Protein AF-A0AAD5QE88-F1 (afdb_monomer)

Foldseek 3Di:
DVVVLVVLVVVLVVLVVVLVVLVVVLVVCVVVVPVVSNVVSVVVNVVSVVVSVVSVVVSVVVVVVVVVVVVVVVVLLQVLLVVDDDPQSVQLNVQLVVCVVVVPPPVNVVCSPPND

Organism: Parelaphostrongylus tenuis (NCBI:txid148309)

Sequence (116 aa):
MYDVRDRLATDLTEKQTQLMEMIIRAEDAIVIGDLDLVRKYYTRIGHLDRSTRQAFHLRANNHERFVHSLRRLHKIIEQAAKLRCGEPSRKIVSACREAIADDNKAILTKYLRYGA

Nearest PDB structures (foldseek):
  6vnw-assembly1_B  TM=9.465E-01  e=2.170E-05  Bos taurus
  6voa-assembly1_B  TM=9.464E-01  e=4.735E-05  Bos taurus
  6zw4-assembly1_E  TM=5.706E-01  e=2.335E+00  Nostoc punctiforme
  6zw5-assembly1_A  TM=5.571E-01  e=3.554E+00  Nostoc punctiforme
  6zw4-assembly1_A  TM=5.511E-01  e=4.008E+00  Nostoc punctiforme

Mean predicted aligned error: 6.37 Å

Structure (mmCIF, N/CA/C/O backbone):
data_AF-A0AAD5QE88-F1
#
_entry.id   AF-A0AAD5QE88-F1
#
loop_
_atom_site.group_PDB
_atom_site.id
_atom_site.type_symbol
_atom_site.label_atom_id
_atom_site.label_alt_id
_atom_site.label_comp_id
_atom_site.label_asym_id
_atom_site.label_entity_id
_atom_site.label_seq_id
_atom_site.pdbx_PDB_ins_code
_atom_site.Cartn_x
_atom_site.Cartn_y
_atom_site.Cartn_z
_atom_site.occupancy
_atom_site.B_iso_or_equiv
_atom_site.auth_seq_id
_atom_site.auth_comp_id
_atom_site.auth_asym_id
_atom_site.auth_atom_id
_atom_site.pdbx_PDB_model_num
ATOM 1 N N . MET A 1 1 ? -1.953 5.514 -10.835 1.00 59.38 1 MET A N 1
ATOM 2 C CA . MET A 1 1 ? -1.981 4.236 -10.074 1.00 59.38 1 MET A CA 1
ATOM 3 C C . MET A 1 1 ? -1.497 4.441 -8.642 1.00 59.38 1 MET A C 1
ATOM 5 O O . MET A 1 1 ? -2.138 3.913 -7.745 1.00 59.38 1 MET A O 1
ATOM 9 N N . TYR A 1 2 ? -0.457 5.257 -8.423 1.00 67.94 2 TYR A N 1
ATOM 10 C CA . TYR A 1 2 ? -0.037 5.713 -7.090 1.00 67.94 2 TYR A CA 1
ATOM 11 C C . TYR A 1 2 ? -1.159 6.438 -6.325 1.00 67.94 2 TYR A C 1
ATOM 13 O O . TYR A 1 2 ? -1.493 6.000 -5.234 1.00 67.94 2 TYR A O 1
ATOM 21 N N . ASP A 1 3 ? -1.876 7.373 -6.959 1.00 79.94 3 ASP A N 1
ATOM 22 C CA . ASP A 1 3 ? -3.025 8.050 -6.322 1.00 79.94 3 ASP A CA 1
ATOM 23 C C . ASP A 1 3 ? -4.125 7.101 -5.841 1.00 79.94 3 ASP A C 1
ATOM 25 O O . ASP A 1 3 ? -4.734 7.313 -4.800 1.00 79.94 3 ASP A O 1
ATOM 29 N N . VAL A 1 4 ? -4.402 6.036 -6.600 1.00 85.62 4 VAL A N 1
ATOM 30 C CA . VAL A 1 4 ? -5.427 5.051 -6.225 1.00 85.62 4 VAL A CA 1
ATOM 31 C C . VAL A 1 4 ? -4.946 4.223 -5.038 1.00 85.62 4 VAL A C 1
ATOM 33 O O . VAL A 1 4 ? -5.715 3.991 -4.112 1.00 85.62 4 VAL A O 1
ATOM 36 N N . ARG A 1 5 ? -3.673 3.811 -5.037 1.00 86.69 5 ARG A N 1
ATOM 37 C CA . ARG A 1 5 ? -3.059 3.120 -3.898 1.00 86.69 5 ARG A CA 1
ATOM 38 C C . ARG A 1 5 ? -3.125 3.985 -2.642 1.00 86.69 5 ARG A C 1
ATOM 40 O O . ARG A 1 5 ? -3.501 3.472 -1.594 1.00 86.69 5 ARG A O 1
ATOM 47 N N . ASP A 1 6 ? -2.772 5.259 -2.757 1.00 89.56 6 ASP A N 1
ATOM 48 C CA . ASP A 1 6 ? -2.693 6.169 -1.617 1.00 89.56 6 ASP A CA 1
ATOM 49 C C . ASP A 1 6 ? -4.091 6.484 -1.078 1.00 89.56 6 ASP A C 1
ATOM 51 O O . ASP A 1 6 ? -4.305 6.366 0.123 1.00 89.56 6 ASP A O 1
ATOM 55 N N . ARG A 1 7 ? -5.081 6.704 -1.956 1.00 91.12 7 ARG A N 1
ATOM 56 C CA . ARG A 1 7 ? -6.497 6.836 -1.564 1.00 91.12 7 ARG A CA 1
ATOM 57 C C . ARG A 1 7 ? -7.047 5.594 -0.860 1.00 91.12 7 ARG A C 1
ATOM 59 O O . ARG A 1 7 ? -7.757 5.709 0.135 1.00 91.12 7 ARG A O 1
ATOM 66 N N . LEU A 1 8 ? -6.733 4.398 -1.366 1.00 92.06 8 LEU A N 1
ATOM 67 C CA . LEU A 1 8 ? -7.137 3.137 -0.730 1.00 92.06 8 LEU A CA 1
ATOM 68 C C . LEU A 1 8 ? -6.402 2.903 0.595 1.00 92.06 8 LEU A C 1
ATOM 70 O O . LEU A 1 8 ? -6.929 2.238 1.484 1.00 92.06 8 LEU A O 1
ATOM 74 N N . ALA A 1 9 ? -5.179 3.419 0.731 1.00 91.94 9 ALA A N 1
ATOM 75 C CA . ALA A 1 9 ? -4.444 3.372 1.982 1.00 91.94 9 ALA A CA 1
ATOM 76 C C . ALA A 1 9 ? -5.081 4.287 3.029 1.00 91.94 9 ALA A C 1
ATOM 78 O O . ALA A 1 9 ? -5.311 3.811 4.138 1.00 91.94 9 ALA A O 1
ATOM 79 N N . THR A 1 10 ? -5.428 5.526 2.665 1.00 93.94 10 THR A N 1
ATOM 80 C CA . THR A 1 10 ? -6.123 6.466 3.557 1.00 93.94 10 THR A CA 1
ATOM 81 C C . THR A 1 10 ? -7.499 5.949 3.980 1.00 93.94 10 THR A C 1
ATOM 83 O O . THR A 1 10 ? -7.785 5.919 5.173 1.00 93.94 10 THR A O 1
ATOM 86 N N . ASP A 1 11 ? -8.309 5.429 3.051 1.00 93.31 11 ASP A N 1
ATOM 87 C CA . ASP A 1 11 ? -9.633 4.860 3.368 1.00 93.31 11 ASP A CA 1
ATOM 88 C C . ASP A 1 11 ? -9.535 3.657 4.326 1.00 93.31 11 ASP A C 1
ATOM 90 O O . ASP A 1 11 ? -10.322 3.523 5.264 1.00 93.31 11 ASP A O 1
ATOM 94 N N . LEU A 1 12 ? -8.532 2.789 4.141 1.00 94.56 12 LEU A N 1
ATOM 95 C CA . LEU A 1 12 ? -8.294 1.677 5.062 1.00 94.56 12 LEU A CA 1
ATOM 96 C C . LEU A 1 12 ? -7.911 2.180 6.458 1.00 94.56 12 LEU A C 1
ATOM 98 O O . LEU A 1 12 ? -8.447 1.676 7.445 1.00 94.56 12 LEU A O 1
ATOM 102 N N . THR A 1 13 ? -7.004 3.156 6.547 1.00 94.94 13 THR A N 1
ATOM 103 C CA . THR A 1 13 ? -6.580 3.706 7.841 1.00 94.94 13 THR A CA 1
ATOM 104 C C . THR A 1 13 ? -7.723 4.414 8.557 1.00 94.94 13 THR A C 1
ATOM 106 O O . THR A 1 13 ? -7.900 4.203 9.750 1.00 94.94 13 THR A O 1
ATOM 109 N N . GLU A 1 14 ? -8.559 5.172 7.845 1.00 94.88 14 GLU A N 1
ATOM 110 C CA . GLU A 1 14 ? -9.736 5.827 8.426 1.00 94.88 14 GLU A CA 1
ATOM 111 C C . GLU A 1 14 ? -10.712 4.805 9.020 1.00 94.88 14 GLU A C 1
ATOM 1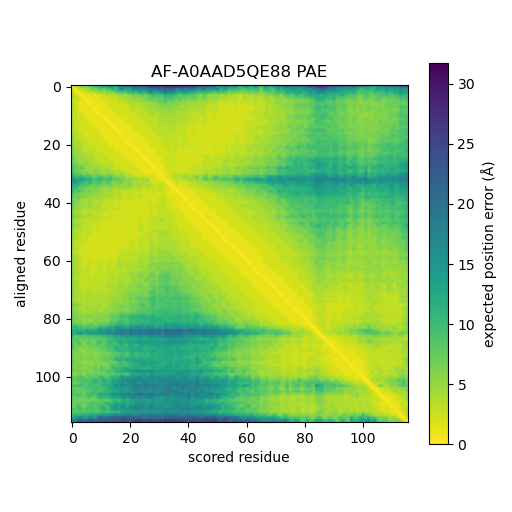13 O O . GLU A 1 14 ? -11.152 4.952 10.162 1.00 94.88 14 GLU A O 1
ATOM 118 N N . LYS A 1 15 ? -11.001 3.719 8.292 1.00 93.81 15 LYS A N 1
ATOM 119 C CA . LYS A 1 15 ? -11.871 2.635 8.777 1.00 93.81 15 LYS A CA 1
ATOM 120 C C . LYS A 1 15 ? -11.279 1.889 9.971 1.00 93.81 15 LYS A C 1
ATOM 122 O O . LYS A 1 15 ? -12.020 1.500 10.872 1.00 93.81 15 LYS A O 1
ATOM 127 N N . GLN A 1 16 ? -9.961 1.699 10.004 1.00 94.31 16 GLN A N 1
ATOM 128 C CA . GLN A 1 16 ? -9.268 1.100 11.148 1.00 94.31 16 GLN A CA 1
ATOM 129 C C . GLN A 1 16 ? -9.345 1.992 12.388 1.00 94.31 16 GLN A C 1
ATOM 131 O O . GLN A 1 16 ? -9.659 1.491 13.466 1.00 94.31 16 GLN A O 1
ATOM 136 N N . THR A 1 17 ? -9.131 3.300 12.237 1.00 96.00 17 THR A N 1
ATOM 137 C CA . THR A 1 17 ? -9.271 4.266 13.335 1.00 96.00 17 THR A CA 1
ATOM 138 C C . THR A 1 17 ? -10.699 4.269 13.875 1.00 96.00 17 THR A C 1
ATOM 140 O O . THR A 1 17 ? -10.897 4.106 15.076 1.00 96.00 17 THR A O 1
ATOM 143 N N . GLN A 1 18 ? -11.705 4.330 12.995 1.00 94.94 18 GLN A N 1
ATOM 144 C CA . GLN A 1 18 ? -13.114 4.250 13.396 1.00 94.94 18 GLN A CA 1
ATOM 145 C C . GLN A 1 18 ? -13.446 2.940 14.121 1.00 94.94 18 GLN A C 1
ATOM 147 O O . GLN A 1 18 ? -14.210 2.943 15.084 1.00 94.94 18 GLN A O 1
ATOM 152 N N . LEU A 1 19 ? -12.885 1.812 13.675 1.00 94.81 19 LEU A N 1
ATOM 153 C CA . LEU A 1 19 ? -13.068 0.525 14.341 1.00 94.81 19 LEU A CA 1
ATOM 154 C C . LEU A 1 19 ? -12.479 0.546 15.759 1.00 94.81 19 LEU A C 1
ATOM 156 O O . LEU A 1 19 ? -13.162 0.117 16.685 1.00 94.81 19 LEU A O 1
ATOM 160 N N . MET A 1 20 ? -11.262 1.071 15.940 1.00 95.31 20 MET A N 1
ATOM 161 C CA . MET A 1 20 ? -10.636 1.175 17.265 1.00 95.31 20 MET A CA 1
ATOM 162 C C . MET A 1 20 ? -11.417 2.099 18.197 1.00 95.31 20 MET A C 1
ATOM 164 O O . MET A 1 20 ? -11.687 1.728 19.336 1.00 95.31 20 MET A O 1
ATOM 168 N N . GLU A 1 21 ? -11.859 3.259 17.709 1.00 95.00 21 GLU A N 1
ATOM 169 C CA . GLU A 1 21 ? -12.709 4.163 18.489 1.00 95.00 21 GLU A CA 1
ATOM 170 C C . GLU A 1 21 ? -14.010 3.488 18.941 1.00 95.00 21 GLU A C 1
ATOM 172 O O . GLU A 1 21 ? -14.455 3.691 20.069 1.00 95.00 21 GLU A O 1
ATOM 177 N N . MET A 1 22 ? -14.637 2.678 18.080 1.00 93.19 22 MET A N 1
ATOM 178 C CA . MET A 1 22 ? -15.855 1.951 18.447 1.00 93.19 22 MET A CA 1
ATOM 179 C C . MET A 1 22 ? -15.597 0.835 19.461 1.00 93.19 22 MET A C 1
ATOM 181 O O . MET A 1 22 ? -16.464 0.594 20.296 1.00 93.19 22 MET A O 1
ATOM 185 N N . ILE A 1 23 ? -14.440 0.168 19.403 1.00 94.38 23 ILE A N 1
ATOM 186 C CA . ILE A 1 23 ? -14.053 -0.851 20.390 1.00 94.38 23 ILE A CA 1
ATOM 187 C C . ILE A 1 23 ? -13.892 -0.210 21.770 1.00 94.38 23 ILE A C 1
ATOM 189 O O . ILE A 1 23 ? -14.496 -0.696 22.721 1.00 94.38 23 ILE A O 1
ATOM 193 N N . ILE A 1 24 ? -13.187 0.922 21.857 1.00 94.75 24 ILE A N 1
ATOM 194 C CA . ILE A 1 24 ? -13.004 1.658 23.119 1.00 94.75 24 ILE A CA 1
ATOM 195 C C . ILE A 1 24 ? -14.365 2.051 23.713 1.00 94.75 24 ILE A C 1
ATOM 197 O O . 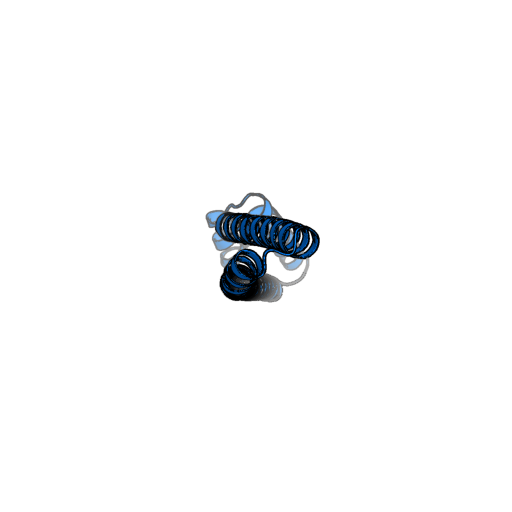ILE A 1 24 ? -14.648 1.772 24.872 1.00 94.75 24 ILE A O 1
ATOM 201 N N . ARG A 1 25 ? -15.275 2.603 22.897 1.00 92.81 25 ARG A N 1
ATOM 202 C CA . ARG A 1 25 ? -16.633 2.957 23.358 1.00 92.81 25 ARG A CA 1
ATOM 203 C C . ARG A 1 25 ? -17.462 1.747 23.792 1.00 92.81 25 ARG A C 1
ATOM 205 O O . ARG A 1 25 ? -18.335 1.878 24.649 1.00 92.81 25 ARG A O 1
ATOM 212 N N . ALA A 1 26 ? -17.242 0.587 23.174 1.00 92.81 26 ALA A N 1
ATOM 213 C CA . ALA A 1 26 ? -17.900 -0.648 23.578 1.00 92.81 26 ALA A CA 1
ATOM 214 C C . ALA A 1 26 ? -17.385 -1.130 24.939 1.00 92.81 26 ALA A C 1
ATOM 216 O O . ALA A 1 26 ? -18.194 -1.558 25.758 1.00 92.81 26 ALA A O 1
ATOM 217 N N . GLU A 1 27 ? -16.079 -1.027 25.197 1.00 93.06 27 GLU A N 1
ATOM 218 C CA . GLU A 1 27 ? -15.486 -1.328 26.505 1.00 93.06 27 GLU A CA 1
ATOM 219 C C . GLU A 1 27 ? -15.999 -0.381 27.590 1.00 93.06 27 GLU A C 1
ATOM 221 O O . GLU A 1 27 ? -16.453 -0.857 28.629 1.00 93.06 27 GLU A O 1
ATOM 226 N N . ASP A 1 28 ? -16.051 0.927 27.325 1.00 94.00 28 ASP A N 1
ATOM 227 C CA . ASP A 1 28 ? -16.617 1.905 28.264 1.00 94.00 28 ASP A CA 1
ATOM 228 C C . ASP A 1 28 ? -18.065 1.550 28.648 1.00 94.00 28 ASP A C 1
ATOM 230 O O . ASP A 1 28 ? -18.446 1.595 29.819 1.00 94.00 28 ASP A O 1
ATOM 234 N N . ALA A 1 29 ? -18.881 1.130 27.675 1.00 92.38 29 ALA A N 1
ATOM 235 C CA . ALA A 1 29 ? -20.262 0.715 27.917 1.00 92.38 29 ALA A CA 1
ATOM 236 C C . ALA A 1 29 ? -20.365 -0.567 28.767 1.00 92.38 29 ALA A C 1
ATOM 238 O O . ALA A 1 29 ? -21.275 -0.681 29.591 1.00 92.38 29 ALA A O 1
ATOM 239 N N . ILE A 1 30 ? -19.427 -1.511 28.604 1.00 92.88 30 ILE A N 1
ATOM 240 C CA . ILE A 1 30 ? -19.333 -2.712 29.451 1.00 92.88 30 ILE A CA 1
ATOM 241 C C . ILE A 1 30 ? -18.999 -2.313 30.889 1.00 92.88 30 ILE A C 1
ATOM 243 O O . ILE A 1 30 ? -19.628 -2.819 31.815 1.00 92.88 30 ILE A O 1
ATOM 247 N N . VAL A 1 31 ? -18.045 -1.396 31.077 1.00 95.19 31 VAL A N 1
ATOM 248 C CA . VAL A 1 31 ? -17.632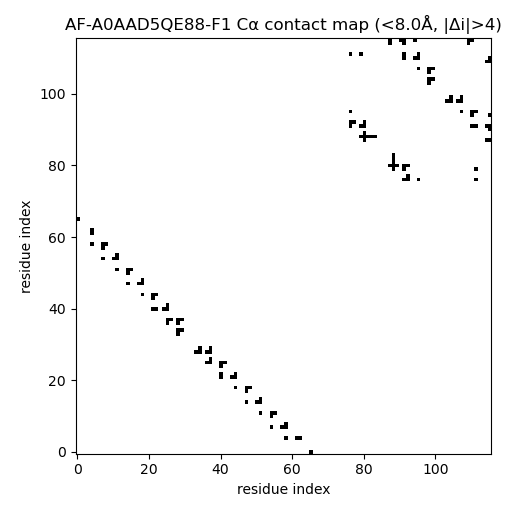 -0.916 32.405 1.00 95.19 31 VAL A CA 1
ATOM 249 C C . VAL A 1 31 ? -18.786 -0.216 33.130 1.00 95.19 31 VAL A C 1
ATOM 251 O O . VAL A 1 31 ? -18.962 -0.408 34.331 1.00 95.19 31 VAL A O 1
ATOM 254 N N 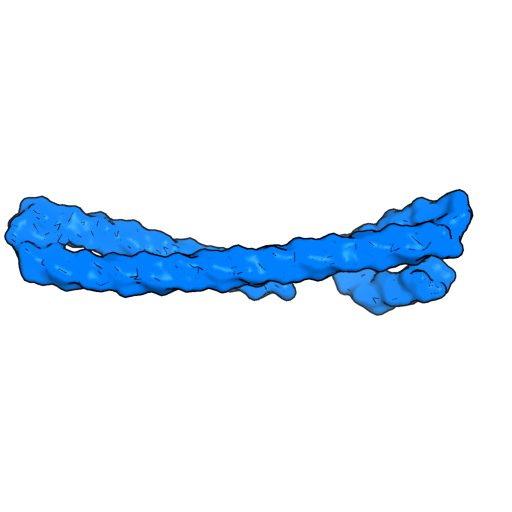. ILE A 1 32 ? -19.606 0.548 32.403 1.00 93.25 32 ILE A N 1
ATOM 255 C CA . ILE A 1 32 ? -20.806 1.214 32.939 1.00 93.25 32 ILE A CA 1
ATOM 256 C C . ILE A 1 32 ? -21.948 0.212 33.212 1.00 93.25 32 ILE A C 1
ATOM 258 O O . ILE A 1 32 ? -22.833 0.491 34.020 1.00 93.25 32 ILE A O 1
ATOM 262 N N . GLY A 1 33 ? -21.930 -0.965 32.577 1.00 92.25 33 GLY A N 1
ATOM 263 C CA . GLY A 1 33 ? -22.957 -2.002 32.725 1.00 92.25 33 GLY A CA 1
ATOM 264 C C . GLY A 1 33 ? -24.196 -1.804 31.842 1.00 92.25 33 GLY A C 1
ATOM 265 O O . GLY A 1 33 ? -25.209 -2.469 32.056 1.00 92.25 33 GLY A O 1
ATOM 266 N N . ASP A 1 34 ? -24.136 -0.921 30.839 1.00 93.00 34 ASP A N 1
ATOM 267 C CA . ASP A 1 34 ? -25.245 -0.665 29.910 1.00 93.00 34 ASP A CA 1
ATOM 268 C C . ASP A 1 34 ? -25.230 -1.665 28.740 1.00 93.00 34 ASP A C 1
ATOM 270 O O . ASP A 1 34 ? -24.642 -1.441 27.677 1.00 93.00 34 ASP A O 1
ATOM 274 N N . LEU A 1 35 ? -25.904 -2.799 28.937 1.00 89.00 35 LEU A N 1
ATOM 275 C CA . LEU A 1 35 ? -25.953 -3.897 27.967 1.00 89.00 35 LEU A CA 1
ATOM 276 C C . LEU A 1 35 ? -26.661 -3.533 26.649 1.00 89.00 35 LEU A C 1
ATOM 278 O O . LEU A 1 35 ? -26.320 -4.086 25.596 1.00 89.00 35 LEU A O 1
ATOM 282 N N . ASP A 1 36 ? -27.610 -2.595 26.670 1.00 92.00 36 ASP A N 1
ATOM 283 C CA . ASP A 1 36 ? -28.309 -2.147 25.461 1.00 92.00 36 ASP A CA 1
ATOM 284 C C . ASP A 1 36 ? -27.370 -1.349 24.557 1.00 92.00 36 ASP A C 1
ATOM 286 O O . ASP A 1 36 ? -27.376 -1.500 23.326 1.00 92.00 36 ASP A O 1
ATOM 290 N N . LEU A 1 37 ? -26.526 -0.517 25.166 1.00 91.75 37 LEU A N 1
ATOM 291 C CA . LEU A 1 37 ? -25.510 0.247 24.462 1.00 91.75 37 LEU A CA 1
ATOM 292 C C . LEU A 1 37 ? -24.390 -0.661 23.933 1.00 91.75 37 LEU A C 1
ATOM 294 O O . LEU A 1 37 ? -23.996 -0.534 22.769 1.00 91.75 37 LEU A O 1
ATOM 298 N N . VAL A 1 38 ? -23.963 -1.651 24.724 1.00 91.69 38 VAL A N 1
ATOM 299 C CA . VAL A 1 38 ? -23.003 -2.683 24.298 1.00 91.69 38 VAL A CA 1
ATOM 300 C C . VAL A 1 38 ? -23.505 -3.415 23.053 1.00 91.69 38 VAL A C 1
ATOM 302 O O . VAL A 1 38 ? -22.785 -3.507 22.057 1.00 91.69 38 VAL A O 1
ATOM 305 N N . ARG A 1 39 ? -24.763 -3.873 23.037 1.00 92.75 39 ARG A N 1
ATOM 306 C CA . ARG A 1 39 ? -25.340 -4.568 21.873 1.00 92.75 39 ARG A CA 1
ATOM 307 C C . ARG A 1 39 ? -25.312 -3.706 20.607 1.00 92.75 39 ARG A C 1
ATOM 309 O O . ARG A 1 39 ? -25.008 -4.211 19.519 1.00 92.75 39 ARG A O 1
ATOM 316 N N . LYS A 1 40 ? -25.610 -2.408 20.731 1.00 93.62 40 LYS A N 1
ATOM 317 C CA . LYS A 1 40 ? -25.548 -1.453 19.612 1.00 93.62 40 LYS A CA 1
ATOM 318 C C . LYS A 1 40 ? -24.118 -1.298 19.093 1.00 93.62 40 LYS A C 1
ATOM 320 O O . LYS A 1 40 ? -23.908 -1.391 17.880 1.00 93.62 40 LYS A O 1
ATOM 325 N N . TYR A 1 41 ? -23.140 -1.119 19.983 1.00 93.62 41 TYR A N 1
ATOM 326 C CA . TYR A 1 41 ? -21.739 -0.975 19.586 1.00 93.62 41 TYR A CA 1
ATOM 327 C C . TYR A 1 41 ? -21.175 -2.246 18.956 1.00 93.62 41 TYR A C 1
ATOM 329 O O . TYR A 1 41 ? -20.589 -2.159 17.882 1.00 93.62 41 TYR A O 1
ATOM 337 N N . TYR A 1 42 ? -21.438 -3.430 19.512 1.00 92.81 42 TYR A N 1
ATOM 338 C CA . TYR A 1 42 ? -20.988 -4.697 18.923 1.00 92.81 42 TYR A CA 1
ATOM 339 C C . TYR A 1 42 ? -21.586 -4.960 17.538 1.00 92.81 42 TYR A C 1
ATOM 341 O O . TYR A 1 42 ? -20.881 -5.395 16.625 1.00 92.81 42 TYR A O 1
ATOM 349 N N . THR A 1 43 ? -22.867 -4.634 17.339 1.00 94.50 43 THR A N 1
ATOM 350 C CA . THR A 1 43 ? -23.490 -4.719 16.009 1.00 94.50 43 THR A CA 1
ATOM 351 C C . THR A 1 43 ? -22.753 -3.812 15.021 1.00 94.50 43 THR A C 1
ATOM 353 O O . THR A 1 43 ? -22.415 -4.230 13.910 1.00 94.50 43 THR A O 1
ATOM 356 N N . ARG A 1 44 ? -22.439 -2.580 15.439 1.00 93.31 44 ARG A N 1
ATOM 357 C CA . ARG A 1 44 ? -21.725 -1.598 14.616 1.00 93.31 44 ARG A CA 1
ATOM 358 C C . ARG A 1 44 ? -20.275 -1.998 14.337 1.00 93.31 44 ARG A C 1
ATOM 360 O O . ARG A 1 44 ? -19.846 -1.870 13.193 1.00 93.31 44 ARG A O 1
ATOM 367 N N . ILE A 1 45 ? -19.566 -2.552 15.320 1.00 95.50 45 ILE A N 1
ATOM 368 C CA . ILE A 1 45 ? -18.231 -3.147 15.160 1.00 95.50 45 ILE A CA 1
ATOM 369 C C . ILE A 1 45 ? -18.276 -4.244 14.096 1.00 95.50 45 ILE A C 1
ATOM 371 O O . ILE A 1 45 ? -17.452 -4.237 13.190 1.00 95.50 45 ILE A O 1
ATOM 375 N N . GLY A 1 46 ? -19.281 -5.125 14.119 1.00 94.75 46 GLY A N 1
ATOM 376 C CA . GLY A 1 46 ? -19.436 -6.164 13.098 1.00 94.75 46 GLY A CA 1
ATOM 377 C C . GLY A 1 46 ? -19.631 -5.612 11.679 1.00 94.75 46 GLY A C 1
ATOM 378 O O . GLY A 1 46 ? -19.123 -6.184 10.713 1.00 94.75 46 GLY A O 1
ATOM 379 N N . HIS A 1 47 ? -20.343 -4.492 11.519 1.00 94.88 47 HIS A N 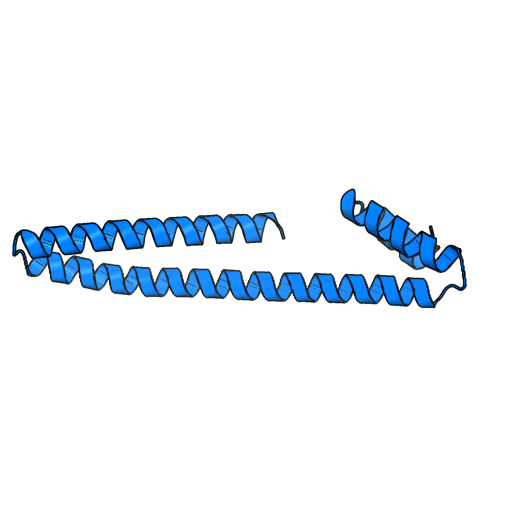1
ATOM 380 C CA . HIS A 1 47 ? -20.451 -3.815 10.220 1.00 94.88 47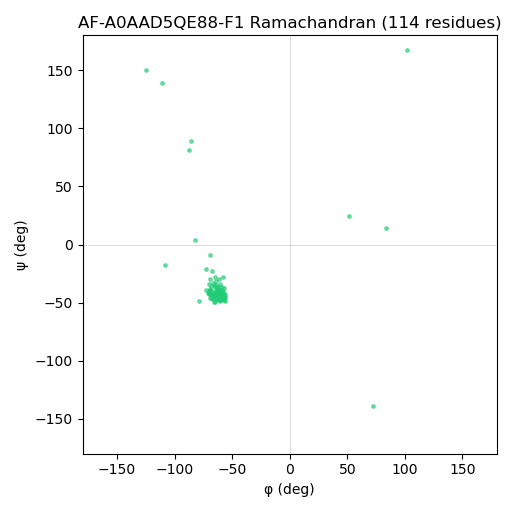 HIS A CA 1
ATOM 381 C C . HIS A 1 47 ? -19.134 -3.158 9.791 1.00 94.88 47 HIS A C 1
ATOM 383 O O . HIS A 1 47 ? -18.754 -3.271 8.623 1.00 94.88 47 HIS A O 1
ATOM 389 N N . LEU A 1 48 ? -18.436 -2.502 10.720 1.00 94.50 48 LEU A N 1
ATOM 390 C CA . LEU A 1 48 ? -17.153 -1.854 10.454 1.00 94.50 48 LEU A CA 1
ATOM 391 C C . LEU A 1 48 ? -16.059 -2.872 10.123 1.00 94.50 48 LEU A C 1
ATOM 393 O O . LEU A 1 48 ? -15.353 -2.671 9.144 1.00 94.50 48 LEU A O 1
ATOM 397 N N . ASP A 1 49 ? -15.971 -3.997 10.834 1.00 95.50 49 ASP A N 1
ATOM 398 C CA . ASP A 1 49 ? -15.033 -5.090 10.535 1.00 95.50 49 ASP A CA 1
ATOM 399 C C . ASP A 1 49 ? -15.220 -5.619 9.105 1.00 95.50 49 ASP A C 1
ATOM 401 O O . ASP A 1 49 ? -14.261 -5.703 8.334 1.00 95.50 49 ASP A O 1
ATOM 405 N N . ARG A 1 50 ? -16.470 -5.886 8.697 1.00 96.00 50 ARG A N 1
ATOM 406 C CA . ARG A 1 50 ? -16.774 -6.302 7.317 1.00 96.00 50 ARG A CA 1
ATOM 407 C C . ARG A 1 50 ? -16.326 -5.260 6.289 1.00 96.00 50 ARG A C 1
ATOM 409 O O . ARG A 1 50 ? -15.718 -5.624 5.283 1.00 96.00 50 ARG A O 1
ATOM 416 N N . SER A 1 51 ? -16.593 -3.980 6.549 1.00 94.31 51 SER A N 1
ATOM 417 C CA . SER A 1 51 ? -16.195 -2.868 5.673 1.00 94.31 51 SER A CA 1
ATOM 418 C C . SER A 1 51 ? -14.670 -2.717 5.577 1.00 94.31 51 SER A C 1
ATOM 420 O O . SER A 1 51 ? -14.120 -2.606 4.479 1.00 94.31 51 SER A O 1
ATOM 422 N N . THR A 1 52 ? -13.963 -2.793 6.707 1.00 95.19 52 THR A N 1
ATOM 423 C CA . THR A 1 52 ? -12.495 -2.737 6.784 1.00 95.19 52 THR A CA 1
ATOM 424 C C . THR A 1 52 ? -11.862 -3.909 6.042 1.00 95.19 52 THR A C 1
ATOM 426 O O . THR A 1 52 ? -10.933 -3.716 5.256 1.00 95.19 52 THR A O 1
ATOM 429 N N . ARG A 1 53 ? -12.396 -5.125 6.213 1.00 95.75 53 ARG A N 1
ATOM 430 C CA . ARG A 1 53 ? -11.929 -6.315 5.489 1.00 95.75 53 ARG A CA 1
ATOM 431 C C . ARG A 1 53 ? -12.119 -6.165 3.982 1.00 95.75 53 ARG A C 1
ATOM 433 O O . ARG A 1 53 ? -11.215 -6.488 3.213 1.00 95.75 53 ARG A O 1
ATOM 440 N N . GLN A 1 54 ? -13.258 -5.631 3.547 1.00 95.06 54 GLN A N 1
ATOM 441 C CA . GLN A 1 54 ? -13.508 -5.358 2.132 1.00 95.06 54 GLN A CA 1
ATOM 442 C C . GLN A 1 54 ? -12.519 -4.325 1.565 1.00 95.06 54 GLN A C 1
ATOM 444 O O . GLN A 1 54 ? -11.950 -4.550 0.495 1.00 95.06 54 GLN A O 1
ATOM 449 N N . ALA A 1 55 ? -12.268 -3.229 2.289 1.00 92.94 55 ALA A N 1
ATOM 450 C CA . ALA A 1 55 ? -11.288 -2.214 1.897 1.00 92.94 55 ALA A CA 1
ATOM 451 C C . ALA A 1 55 ? -9.868 -2.799 1.797 1.00 92.94 55 ALA A C 1
ATOM 453 O O . ALA A 1 55 ? -9.147 -2.542 0.829 1.00 92.94 55 ALA A O 1
ATOM 454 N N . PHE A 1 56 ? -9.490 -3.662 2.745 1.00 95.12 56 PHE A N 1
ATOM 455 C CA . PHE A 1 56 ? -8.222 -4.386 2.711 1.00 95.12 56 PHE A CA 1
ATOM 456 C C . PHE A 1 56 ? -8.099 -5.279 1.469 1.00 95.12 56 PHE A C 1
ATOM 458 O O . PHE A 1 56 ? -7.096 -5.199 0.758 1.00 95.12 56 PHE A O 1
ATOM 465 N N . HIS A 1 57 ? -9.121 -6.083 1.154 1.00 95.31 57 HIS A N 1
ATOM 466 C CA . HIS A 1 57 ? -9.111 -6.929 -0.043 1.00 95.31 57 HIS A CA 1
ATOM 467 C C . HIS A 1 57 ? -8.994 -6.114 -1.334 1.00 95.31 57 HIS A C 1
ATOM 469 O O . HIS A 1 57 ? -8.244 -6.494 -2.235 1.00 95.31 57 HIS A O 1
ATOM 475 N N . LEU A 1 58 ? -9.684 -4.974 -1.419 1.00 93.25 58 LEU A N 1
ATOM 476 C CA . LEU A 1 58 ? -9.592 -4.079 -2.570 1.00 93.25 58 LEU A CA 1
ATOM 477 C C . LEU A 1 58 ? -8.168 -3.530 -2.745 1.00 93.25 58 LEU A C 1
ATOM 479 O O . LEU A 1 58 ? -7.622 -3.564 -3.851 1.00 93.25 58 LEU A O 1
ATOM 483 N N . ARG A 1 59 ? -7.537 -3.082 -1.652 1.00 93.25 59 ARG A N 1
ATOM 484 C CA . ARG A 1 59 ? -6.139 -2.627 -1.651 1.00 93.25 59 ARG A CA 1
ATOM 485 C C . ARG A 1 59 ? -5.178 -3.747 -2.051 1.00 93.25 59 ARG A C 1
ATOM 487 O O . ARG A 1 59 ? -4.293 -3.514 -2.873 1.00 93.25 59 ARG A O 1
ATOM 494 N N . ALA A 1 60 ? -5.354 -4.948 -1.503 1.00 92.94 60 ALA A N 1
ATOM 495 C CA . ALA A 1 60 ? -4.519 -6.104 -1.814 1.00 92.94 60 ALA A CA 1
ATOM 496 C C . ALA A 1 60 ? -4.602 -6.471 -3.305 1.00 92.94 60 ALA A C 1
ATOM 498 O O . ALA A 1 60 ? -3.572 -6.595 -3.965 1.00 92.94 60 ALA A O 1
ATOM 499 N N . ASN A 1 61 ? -5.815 -6.539 -3.864 1.00 94.00 61 ASN A N 1
ATOM 500 C CA . ASN A 1 61 ? -6.012 -6.825 -5.285 1.00 94.00 61 ASN A CA 1
ATOM 501 C C . ASN A 1 61 ? -5.408 -5.733 -6.183 1.00 94.00 61 ASN A C 1
ATOM 503 O O . ASN A 1 61 ? -4.767 -6.029 -7.191 1.00 94.00 61 ASN A O 1
ATOM 507 N N . ASN A 1 62 ? -5.574 -4.459 -5.812 1.00 91.81 62 ASN A N 1
ATOM 508 C CA . ASN A 1 62 ? -4.967 -3.349 -6.542 1.00 91.81 62 ASN A CA 1
ATOM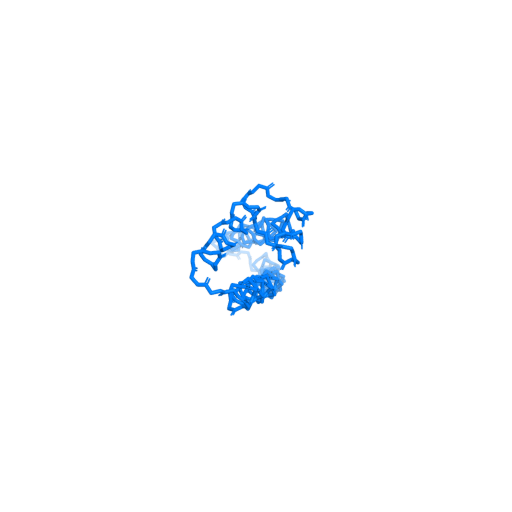 509 C C . ASN A 1 62 ? -3.432 -3.450 -6.553 1.00 91.81 62 ASN A C 1
ATOM 511 O O . ASN A 1 62 ? -2.811 -3.310 -7.609 1.00 91.81 62 ASN A O 1
ATOM 515 N N . HIS A 1 63 ? -2.834 -3.745 -5.396 1.00 91.19 63 HIS A N 1
ATOM 516 C CA . HIS A 1 63 ? -1.393 -3.919 -5.266 1.00 91.19 63 HIS A CA 1
ATOM 517 C C . HIS A 1 63 ? -0.879 -5.095 -6.105 1.00 91.19 63 HIS A C 1
ATOM 519 O O . HIS A 1 63 ? 0.103 -4.946 -6.831 1.00 91.19 63 HIS A O 1
ATOM 525 N N . GLU A 1 64 ? -1.569 -6.233 -6.082 1.00 93.31 64 GLU A N 1
ATOM 526 C CA . GLU A 1 64 ? -1.220 -7.400 -6.893 1.00 93.31 64 GLU A CA 1
ATOM 527 C C . GLU A 1 64 ? -1.229 -7.075 -8.396 1.00 93.31 64 GLU A C 1
ATOM 529 O O . GLU A 1 64 ? -0.253 -7.348 -9.102 1.00 93.31 64 GLU A O 1
ATOM 534 N N . ARG A 1 65 ? -2.281 -6.404 -8.888 1.00 91.56 65 ARG A N 1
ATOM 535 C CA . ARG A 1 65 ? -2.369 -5.959 -10.293 1.00 91.56 65 ARG A CA 1
ATOM 536 C C . ARG A 1 65 ? -1.239 -5.005 -10.671 1.00 91.56 65 ARG A C 1
ATOM 538 O O . ARG A 1 65 ? -0.704 -5.084 -11.782 1.00 91.56 65 ARG A O 1
ATOM 545 N N . PHE A 1 66 ? -0.872 -4.101 -9.766 1.00 89.44 66 PHE A N 1
ATOM 546 C CA . PHE A 1 66 ? 0.235 -3.175 -9.972 1.00 89.44 66 PHE A CA 1
ATOM 547 C C . PHE A 1 66 ? 1.576 -3.911 -10.073 1.00 89.44 66 PHE A C 1
ATOM 549 O O . PHE A 1 66 ? 2.303 -3.726 -11.049 1.00 89.44 66 PHE A O 1
ATOM 556 N N . VAL A 1 67 ? 1.873 -4.809 -9.130 1.00 91.88 67 VAL A N 1
ATOM 557 C CA . VAL A 1 67 ? 3.103 -5.619 -9.137 1.00 91.88 67 VAL A CA 1
ATOM 558 C C . VAL A 1 67 ? 3.178 -6.491 -10.389 1.00 91.88 67 VAL A C 1
ATOM 560 O O . VAL A 1 67 ? 4.230 -6.576 -11.024 1.00 91.88 67 VAL A O 1
ATOM 563 N N . HIS A 1 68 ? 2.064 -7.097 -10.799 1.00 94.69 68 HIS A N 1
ATOM 564 C CA . HIS A 1 68 ? 1.997 -7.864 -12.038 1.00 94.69 68 HIS A CA 1
ATOM 565 C C . HIS A 1 68 ? 2.321 -6.996 -13.267 1.00 94.69 68 HIS A C 1
ATOM 567 O O . HIS A 1 68 ? 3.108 -7.394 -14.130 1.00 94.69 68 HIS A O 1
ATOM 573 N N . SER A 1 69 ? 1.772 -5.781 -13.328 1.00 90.75 69 SER A N 1
ATOM 574 C CA . SER A 1 69 ? 2.047 -4.826 -14.409 1.00 90.75 69 SER A CA 1
ATOM 575 C C . SER A 1 69 ? 3.520 -4.398 -14.438 1.00 90.75 69 SER A C 1
ATOM 577 O O . SER A 1 69 ? 4.125 -4.373 -15.509 1.00 90.75 69 SER A O 1
ATOM 579 N N . LEU A 1 70 ? 4.130 -4.154 -13.273 1.00 88.81 70 LEU A N 1
ATOM 580 C CA . LEU A 1 70 ? 5.559 -3.842 -13.160 1.00 88.81 70 LEU A CA 1
ATOM 581 C C . LEU A 1 70 ? 6.453 -5.004 -13.607 1.00 88.81 70 LEU A C 1
ATOM 583 O O . LEU A 1 70 ? 7.427 -4.787 -14.326 1.00 88.81 70 LEU A O 1
ATOM 587 N N . ARG A 1 71 ? 6.120 -6.245 -13.230 1.00 92.44 71 ARG A N 1
ATOM 588 C CA . ARG A 1 71 ? 6.850 -7.437 -13.696 1.00 92.44 71 ARG A CA 1
ATOM 589 C C . ARG A 1 71 ? 6.770 -7.580 -15.212 1.00 92.44 71 ARG A C 1
ATOM 591 O O . ARG A 1 71 ? 7.778 -7.863 -15.856 1.00 92.44 71 ARG A O 1
ATOM 598 N N . ARG A 1 72 ? 5.590 -7.344 -15.795 1.00 93.38 72 ARG A N 1
ATOM 599 C CA . ARG A 1 72 ? 5.401 -7.366 -17.250 1.00 93.38 72 ARG A CA 1
ATOM 600 C C . ARG A 1 72 ? 6.244 -6.295 -17.940 1.00 93.38 72 ARG A C 1
ATOM 602 O O . ARG A 1 72 ? 6.884 -6.598 -18.941 1.00 93.38 72 ARG A O 1
ATOM 609 N N . LEU A 1 73 ? 6.284 -5.081 -17.393 1.00 89.38 73 LEU A N 1
ATOM 610 C CA . LEU A 1 73 ? 7.111 -3.994 -17.914 1.00 89.38 73 LEU A CA 1
ATOM 611 C C . LEU A 1 73 ? 8.602 -4.359 -17.866 1.00 89.38 73 LEU A C 1
ATOM 613 O O . LEU A 1 73 ? 9.285 -4.244 -18.881 1.00 89.38 73 LEU A O 1
ATOM 617 N N . HIS A 1 74 ? 9.091 -4.883 -16.738 1.00 90.44 74 HIS A N 1
ATOM 618 C CA . HIS A 1 74 ? 10.475 -5.356 -16.624 1.00 90.44 74 HIS A CA 1
ATOM 619 C C . HIS A 1 74 ? 10.811 -6.428 -17.663 1.00 90.44 74 HIS A C 1
ATOM 621 O O . HIS A 1 74 ? 11.855 -6.348 -18.307 1.00 90.44 74 HIS A O 1
ATOM 627 N N . LYS A 1 75 ? 9.908 -7.390 -17.880 1.00 93.31 75 LYS A N 1
ATOM 628 C CA . LYS A 1 75 ? 10.092 -8.438 -18.889 1.00 93.31 75 LYS A CA 1
ATOM 629 C C . LYS A 1 75 ? 10.160 -7.872 -20.312 1.00 93.31 75 LYS A C 1
ATOM 631 O O . LYS A 1 75 ? 10.960 -8.352 -21.107 1.00 93.31 75 LYS A O 1
ATOM 636 N N . ILE A 1 76 ? 9.365 -6.848 -20.632 1.00 90.81 76 ILE A N 1
ATOM 637 C CA . ILE A 1 76 ? 9.415 -6.166 -21.938 1.00 90.81 76 ILE A CA 1
ATOM 638 C C . ILE A 1 76 ? 10.768 -5.469 -22.133 1.00 90.81 76 ILE A C 1
ATOM 640 O O . ILE A 1 76 ? 11.369 -5.603 -23.197 1.00 90.81 76 ILE A O 1
ATOM 644 N N . ILE A 1 77 ? 11.274 -4.769 -21.112 1.00 89.38 77 ILE A N 1
ATOM 645 C CA . ILE A 1 77 ? 12.599 -4.127 -21.168 1.00 89.38 77 ILE A CA 1
ATOM 646 C C 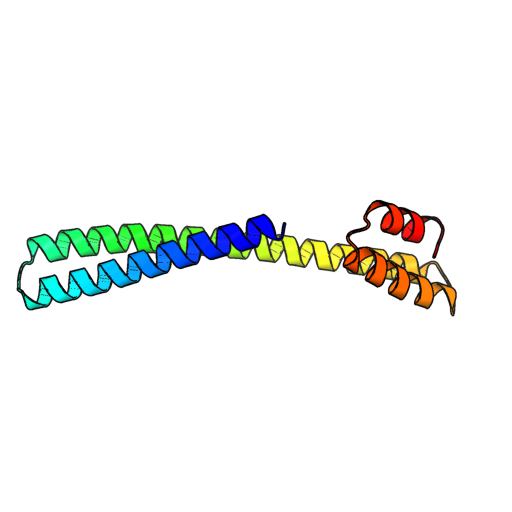. ILE A 1 77 ? 13.695 -5.177 -21.352 1.00 89.38 77 ILE A C 1
ATOM 648 O O . ILE A 1 77 ? 14.576 -5.010 -22.191 1.00 89.38 77 ILE A O 1
ATOM 652 N N . GLU A 1 78 ? 13.629 -6.280 -20.608 1.00 90.88 78 GLU A N 1
ATOM 653 C CA . GLU A 1 78 ? 14.591 -7.375 -20.725 1.00 90.88 78 GLU A CA 1
ATOM 654 C C . GLU A 1 78 ? 14.572 -7.995 -22.131 1.00 90.88 78 GLU A C 1
ATOM 656 O O . GLU A 1 78 ? 15.624 -8.228 -22.724 1.00 90.88 78 GLU A O 1
ATOM 661 N N . GLN A 1 79 ? 13.387 -8.220 -22.703 1.00 90.75 79 GLN A N 1
ATOM 662 C CA . GLN A 1 79 ? 13.245 -8.693 -24.081 1.00 90.75 79 GLN A CA 1
ATOM 663 C C . GLN A 1 79 ? 13.834 -7.694 -25.083 1.00 90.75 79 GLN A C 1
ATOM 665 O O . GLN A 1 79 ? 14.573 -8.098 -25.977 1.00 90.75 79 GLN A O 1
ATOM 670 N N . ALA A 1 80 ? 13.583 -6.394 -24.910 1.00 88.00 80 ALA A N 1
ATOM 671 C CA . ALA A 1 80 ? 14.165 -5.357 -25.759 1.00 88.00 80 ALA A CA 1
ATOM 672 C C . ALA A 1 80 ? 15.698 -5.291 -25.646 1.00 88.00 80 ALA A C 1
ATOM 674 O O . ALA A 1 80 ? 16.380 -5.044 -26.643 1.00 88.00 80 ALA A O 1
ATOM 675 N N . ALA A 1 81 ? 16.251 -5.548 -24.460 1.00 89.50 81 ALA A N 1
ATOM 676 C CA . ALA A 1 81 ? 17.690 -5.638 -24.252 1.00 89.50 81 ALA A CA 1
ATOM 677 C C . ALA A 1 81 ? 18.283 -6.883 -24.932 1.00 89.50 81 ALA A C 1
ATOM 679 O O . ALA A 1 81 ? 19.341 -6.780 -25.546 1.00 89.50 81 ALA A O 1
ATOM 680 N N . LYS A 1 82 ? 17.592 -8.034 -24.895 1.00 90.00 82 LYS A N 1
ATOM 681 C CA . LYS A 1 82 ? 18.026 -9.285 -25.553 1.00 90.00 82 LYS A CA 1
ATOM 682 C C . LYS A 1 82 ? 18.023 -9.217 -27.081 1.00 90.00 82 LYS A C 1
ATOM 684 O O . LYS A 1 82 ? 18.758 -9.965 -27.713 1.00 90.00 82 LYS A O 1
ATOM 689 N N . LEU A 1 83 ? 17.243 -8.314 -27.678 1.00 89.50 83 LEU A N 1
ATOM 690 C CA . LEU A 1 83 ? 17.293 -8.038 -29.121 1.00 89.50 83 LEU A CA 1
ATOM 691 C C . LEU A 1 83 ? 18.594 -7.344 -29.560 1.00 89.50 83 LEU A C 1
ATOM 693 O O . LEU A 1 83 ? 18.823 -7.168 -30.753 1.00 89.50 83 LEU A O 1
ATOM 697 N N . ARG A 1 84 ? 19.434 -6.910 -28.615 1.00 87.44 84 ARG A N 1
ATOM 698 C CA . ARG A 1 84 ? 20.683 -6.187 -28.867 1.00 87.44 84 ARG A CA 1
ATOM 699 C C . ARG A 1 84 ? 21.842 -6.915 -28.195 1.00 87.44 84 ARG A C 1
ATOM 701 O O . ARG A 1 84 ? 21.673 -7.554 -27.163 1.00 87.44 84 ARG A O 1
ATOM 708 N N . CYS A 1 85 ? 23.034 -6.800 -28.771 1.00 87.44 85 CYS A N 1
ATOM 709 C CA . CYS A 1 85 ? 24.227 -7.490 -28.279 1.00 87.44 85 CYS A CA 1
ATOM 710 C C . CYS A 1 85 ? 25.232 -6.495 -27.694 1.00 87.44 85 CYS A C 1
ATOM 712 O O . CYS A 1 85 ? 25.457 -5.436 -28.270 1.00 87.44 85 CYS A O 1
ATOM 714 N N . GLY A 1 86 ? 25.857 -6.851 -26.570 1.00 89.88 86 GLY A N 1
ATOM 715 C CA . GLY A 1 86 ? 26.932 -6.065 -25.962 1.00 89.88 86 GLY A CA 1
ATOM 716 C C . GLY A 1 86 ? 26.459 -4.763 -25.308 1.00 89.88 86 GLY A C 1
ATOM 717 O O . GLY A 1 86 ? 25.428 -4.719 -24.636 1.00 89.88 86 GLY A O 1
ATOM 718 N N . GLU A 1 87 ? 27.231 -3.696 -25.493 1.00 88.62 87 GLU A N 1
ATOM 719 C CA . GLU A 1 87 ? 27.035 -2.405 -24.822 1.00 88.62 87 GLU A CA 1
ATOM 720 C C . GLU A 1 87 ? 25.652 -1.749 -25.066 1.00 88.62 87 GLU A C 1
ATOM 722 O O . GLU A 1 87 ? 25.026 -1.309 -24.098 1.00 88.62 87 GLU A O 1
ATOM 727 N N . PRO A 1 88 ? 25.078 -1.755 -26.290 1.00 86.75 88 PRO A N 1
ATOM 728 C CA . PRO A 1 88 ? 23.716 -1.263 -26.537 1.00 86.75 88 PRO A CA 1
ATOM 729 C C . PRO A 1 88 ? 22.617 -1.964 -25.723 1.00 86.75 88 PRO A C 1
ATOM 731 O O . PRO A 1 88 ? 21.587 -1.356 -25.431 1.00 86.75 88 PRO A O 1
ATOM 734 N N . SER A 1 89 ? 22.819 -3.233 -25.343 1.00 87.06 89 SER A N 1
ATOM 735 C CA . SER A 1 89 ? 21.868 -3.972 -24.501 1.00 87.06 89 SER A CA 1
ATOM 736 C C . SER A 1 89 ? 21.797 -3.363 -23.099 1.00 87.06 89 SER A C 1
ATOM 738 O O . SER A 1 89 ? 20.710 -3.129 -22.570 1.00 87.06 89 SER A O 1
ATOM 740 N N . ARG A 1 90 ? 22.958 -3.016 -22.525 1.00 87.94 90 ARG A N 1
ATOM 741 C CA . ARG A 1 90 ? 23.053 -2.389 -21.198 1.00 87.94 90 ARG A CA 1
ATOM 742 C C . ARG A 1 90 ? 22.496 -0.967 -21.205 1.00 87.94 90 ARG A C 1
ATOM 744 O O . ARG A 1 90 ? 21.708 -0.630 -20.323 1.00 87.94 90 ARG A O 1
ATOM 751 N N . LYS A 1 91 ? 22.837 -0.180 -22.232 1.00 89.69 91 LYS A N 1
ATOM 752 C CA . LYS A 1 91 ? 22.394 1.218 -22.384 1.00 89.69 91 LYS A CA 1
ATOM 753 C C . LYS A 1 91 ? 20.876 1.373 -22.428 1.00 89.69 91 LYS A C 1
ATOM 755 O O . LYS A 1 91 ? 20.338 2.315 -21.863 1.00 89.69 91 LYS A O 1
ATOM 760 N N . ILE A 1 92 ? 20.159 0.436 -23.046 1.00 89.69 92 ILE A N 1
ATOM 761 C CA . ILE A 1 92 ? 18.691 0.482 -23.058 1.00 89.69 92 ILE A CA 1
ATOM 762 C C . ILE A 1 92 ? 18.087 0.222 -21.691 1.00 89.69 92 ILE A C 1
ATOM 764 O O . ILE A 1 92 ? 17.095 0.856 -21.344 1.00 89.69 92 ILE A O 1
ATOM 768 N N . VAL A 1 93 ? 18.659 -0.694 -20.909 1.00 89.19 93 VAL A N 1
ATOM 769 C CA . VAL A 1 93 ? 18.144 -0.982 -19.568 1.00 89.19 93 VAL A CA 1
ATOM 770 C C . VAL A 1 93 ? 18.316 0.238 -18.664 1.00 89.19 93 VAL A C 1
ATOM 772 O O . VAL A 1 93 ? 17.376 0.578 -17.947 1.00 89.19 93 VAL A O 1
ATOM 775 N N . SER A 1 94 ? 19.467 0.919 -18.717 1.00 89.75 94 SER A N 1
ATOM 776 C CA . SER A 1 94 ? 19.683 2.160 -17.961 1.00 89.75 94 SER A CA 1
ATOM 777 C C . SER A 1 94 ? 18.771 3.287 -18.449 1.00 89.75 94 SER A C 1
ATOM 779 O O . SER A 1 94 ? 18.026 3.838 -17.645 1.00 89.75 94 SER A O 1
ATOM 781 N N . ALA A 1 95 ? 18.714 3.538 -19.761 1.00 87.81 95 ALA A N 1
ATOM 782 C CA . ALA A 1 95 ? 17.885 4.597 -20.338 1.00 87.81 95 ALA A CA 1
ATOM 783 C C . ALA A 1 95 ? 16.380 4.379 -20.098 1.00 87.81 95 ALA A C 1
ATOM 785 O O . ALA A 1 95 ? 15.641 5.326 -19.842 1.00 87.81 95 ALA A O 1
ATOM 786 N N . CYS A 1 96 ? 15.902 3.128 -20.131 1.00 87.81 96 CYS A N 1
ATOM 787 C CA . CYS A 1 96 ? 14.515 2.817 -19.782 1.00 87.81 96 CYS A CA 1
ATOM 788 C C . CYS A 1 96 ? 14.239 3.041 -18.291 1.00 87.81 96 CYS A C 1
ATOM 790 O O . CYS A 1 96 ? 13.143 3.472 -17.949 1.00 87.81 96 CYS A O 1
ATOM 792 N N . ARG A 1 97 ? 15.198 2.760 -17.398 1.00 87.44 97 ARG A N 1
ATOM 793 C CA . ARG A 1 97 ? 15.047 3.020 -15.956 1.00 87.44 97 ARG A CA 1
ATOM 794 C C . ARG A 1 97 ? 15.009 4.516 -15.651 1.00 87.44 97 ARG A C 1
ATOM 796 O O . ARG A 1 97 ? 14.151 4.931 -14.880 1.00 87.44 97 ARG A O 1
ATOM 803 N N . GLU A 1 98 ? 15.871 5.302 -16.289 1.00 89.12 98 GLU A N 1
ATOM 804 C CA . GLU A 1 98 ? 15.869 6.769 -16.198 1.00 89.12 98 GLU A CA 1
ATOM 805 C C . GLU A 1 98 ? 14.553 7.352 -16.730 1.00 89.12 98 GLU A C 1
ATOM 807 O O . GLU A 1 98 ? 13.873 8.086 -16.023 1.00 89.12 98 GLU A O 1
ATOM 812 N N . ALA A 1 99 ? 14.097 6.913 -17.908 1.00 86.12 99 ALA A N 1
AT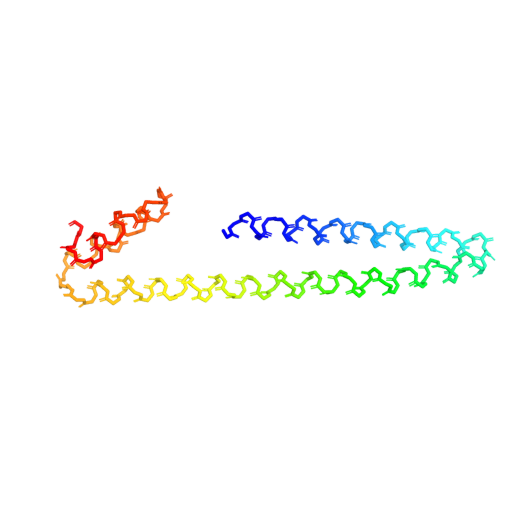OM 813 C CA . ALA A 1 99 ? 12.823 7.365 -18.472 1.00 86.12 99 ALA A CA 1
ATOM 814 C C . ALA A 1 99 ? 11.601 7.008 -17.600 1.00 86.12 99 ALA A C 1
ATOM 816 O O . ALA A 1 99 ? 10.597 7.719 -17.632 1.00 86.12 99 ALA A O 1
ATOM 817 N N . ILE A 1 100 ? 11.660 5.909 -16.834 1.00 86.31 100 ILE A N 1
ATOM 818 C CA . ILE A 1 100 ? 10.622 5.553 -15.852 1.00 86.31 100 ILE A CA 1
ATOM 819 C C . ILE A 1 100 ? 10.690 6.467 -14.627 1.00 86.31 100 ILE A C 1
ATOM 821 O O . ILE A 1 100 ? 9.637 6.840 -14.113 1.00 86.31 100 ILE A O 1
ATOM 825 N N . ALA A 1 101 ? 11.891 6.822 -14.163 1.00 85.19 101 ALA A N 1
ATOM 826 C CA . ALA A 1 101 ? 12.071 7.753 -13.051 1.00 85.19 101 ALA A CA 1
ATOM 827 C C . ALA A 1 101 ? 11.533 9.154 -13.393 1.00 85.19 101 ALA A C 1
ATOM 829 O O . ALA A 1 101 ? 10.865 9.762 -12.561 1.00 85.19 101 ALA A O 1
ATOM 830 N N . ASP A 1 102 ? 11.724 9.596 -14.637 1.00 86.81 102 ASP A N 1
ATOM 831 C CA . ASP A 1 102 ? 11.238 10.886 -15.148 1.00 86.81 102 ASP A CA 1
ATOM 832 C C . ASP A 1 102 ? 9.756 10.863 -15.601 1.00 86.81 102 ASP A C 1
ATOM 834 O O . ASP A 1 102 ? 9.255 11.841 -16.154 1.00 86.81 102 ASP A O 1
ATOM 838 N N . ASP A 1 103 ? 9.045 9.737 -15.428 1.00 81.56 103 ASP A N 1
ATOM 839 C CA . ASP A 1 103 ? 7.673 9.472 -15.918 1.00 81.56 103 ASP A CA 1
ATOM 840 C C . ASP A 1 103 ? 7.455 9.760 -17.426 1.00 81.56 103 ASP A C 1
ATOM 842 O O . ASP A 1 103 ? 6.330 9.969 -17.903 1.00 81.56 103 ASP A O 1
ATOM 846 N N . ASN A 1 104 ? 8.520 9.715 -18.232 1.00 83.12 104 ASN A N 1
ATOM 847 C CA . ASN A 1 104 ? 8.461 10.057 -19.650 1.00 83.12 104 ASN A CA 1
ATOM 848 C C . ASN A 1 104 ? 8.081 8.854 -20.528 1.00 83.12 104 ASN A C 1
ATOM 850 O O . ASN A 1 104 ? 8.902 8.191 -21.173 1.00 83.12 104 ASN A O 1
ATOM 854 N N . LYS A 1 105 ? 6.772 8.596 -20.586 1.00 81.44 105 LYS A N 1
ATOM 855 C CA . LYS A 1 105 ? 6.171 7.474 -21.329 1.00 81.44 105 LYS A CA 1
ATOM 856 C C . LYS A 1 105 ? 6.457 7.514 -22.835 1.00 81.44 105 LYS A C 1
ATOM 858 O O . LYS A 1 105 ? 6.616 6.461 -23.453 1.00 81.44 105 LYS A O 1
ATOM 863 N N . ALA A 1 106 ? 6.540 8.703 -23.432 1.00 82.50 106 ALA A N 1
ATOM 864 C CA . ALA A 1 106 ? 6.797 8.855 -24.864 1.00 82.50 106 ALA A CA 1
ATOM 865 C C . ALA A 1 106 ? 8.220 8.402 -25.221 1.00 82.50 106 ALA A C 1
ATOM 867 O O . ALA A 1 106 ? 8.409 7.593 -26.134 1.00 82.50 106 ALA A O 1
ATOM 868 N N . ILE A 1 107 ? 9.208 8.851 -24.443 1.00 84.56 107 ILE A N 1
ATOM 869 C CA . ILE A 1 107 ? 10.612 8.481 -24.635 1.00 84.56 107 ILE A CA 1
ATOM 870 C C . ILE A 1 107 ? 10.821 6.977 -24.418 1.00 84.56 107 ILE A C 1
ATOM 872 O O . ILE A 1 107 ? 11.498 6.341 -25.224 1.00 84.56 107 ILE A O 1
ATOM 876 N N . LEU A 1 108 ? 10.160 6.374 -23.424 1.00 84.50 108 LEU A N 1
ATOM 877 C CA . LEU A 1 108 ? 10.250 4.931 -23.175 1.00 84.50 108 LEU A CA 1
ATOM 878 C C . LEU A 1 108 ? 9.863 4.100 -24.413 1.00 84.50 108 LEU A C 1
ATOM 880 O O . LEU A 1 108 ? 10.563 3.157 -24.786 1.00 84.50 108 LEU A O 1
ATOM 884 N N . THR A 1 109 ? 8.770 4.461 -25.094 1.00 84.88 109 THR A N 1
ATOM 885 C CA . THR A 1 109 ? 8.351 3.751 -26.316 1.00 84.88 109 THR A CA 1
ATOM 886 C C . THR A 1 109 ? 9.335 3.931 -27.471 1.00 84.88 109 THR A C 1
ATOM 888 O O . THR A 1 109 ? 9.541 2.997 -28.252 1.00 84.88 109 THR A O 1
ATOM 891 N N . LYS A 1 110 ? 9.983 5.099 -27.557 1.00 86.25 110 LYS A N 1
ATOM 892 C CA . LYS A 1 110 ? 11.019 5.384 -28.552 1.00 86.25 110 LYS A CA 1
ATOM 893 C C . LYS A 1 110 ? 12.271 4.543 -28.296 1.00 86.25 110 LYS A C 1
ATOM 895 O O . LYS A 1 110 ? 12.743 3.896 -29.228 1.00 86.25 110 LYS A O 1
ATOM 900 N N . TYR A 1 111 ? 12.737 4.467 -27.048 1.00 86.31 111 TYR A N 1
ATOM 901 C CA . TYR A 1 111 ? 13.888 3.643 -26.662 1.00 86.31 111 TYR A CA 1
ATOM 902 C C . TYR A 1 111 ? 13.657 2.154 -26.910 1.00 86.31 111 TYR A C 1
ATOM 904 O O . TYR A 1 111 ? 14.532 1.469 -27.439 1.00 86.31 111 TYR A O 1
ATOM 912 N N . LEU A 1 112 ? 12.456 1.651 -26.618 1.00 82.56 112 LEU A N 1
ATOM 913 C CA . LEU A 1 112 ? 12.111 0.256 -26.893 1.00 82.56 112 LEU A CA 1
ATOM 914 C C . LEU A 1 112 ? 12.159 -0.064 -28.398 1.00 82.56 112 LEU A C 1
ATOM 916 O O . LEU A 1 112 ? 12.700 -1.105 -28.780 1.00 82.56 112 LEU A O 1
ATOM 920 N N . ARG A 1 113 ? 11.644 0.833 -29.253 1.00 83.38 113 ARG A N 1
ATOM 921 C CA . ARG A 1 113 ? 11.554 0.627 -30.711 1.00 83.38 113 ARG A CA 1
ATOM 922 C C . ARG A 1 113 ? 12.868 0.866 -31.452 1.00 83.38 113 ARG A C 1
ATOM 924 O O . ARG A 1 113 ? 13.258 0.031 -32.258 1.00 83.38 113 ARG A O 1
ATOM 931 N N . TYR A 1 114 ? 13.539 1.983 -31.188 1.00 82.75 114 TYR A N 1
ATOM 932 C CA . TYR A 1 114 ? 14.685 2.444 -31.983 1.00 82.75 114 TYR A CA 1
ATOM 933 C C . TYR A 1 114 ? 16.024 2.313 -31.249 1.00 82.75 114 TYR A C 1
ATOM 935 O O . TYR A 1 114 ? 17.067 2.243 -31.888 1.00 82.75 114 TYR A O 1
ATOM 943 N N . GLY A 1 115 ? 15.998 2.170 -29.925 1.00 74.12 115 GLY A N 1
ATOM 944 C CA . GLY A 1 115 ? 17.183 2.190 -29.072 1.00 74.12 115 GLY A CA 1
ATOM 945 C C . GLY A 1 115 ? 17.366 3.521 -28.348 1.00 74.12 115 GLY A C 1
ATOM 946 O O . GLY A 1 115 ? 16.652 4.483 -28.634 1.00 74.12 115 GLY A O 1
ATOM 947 N N . ALA A 1 116 ? 18.269 3.509 -27.365 1.00 63.22 116 ALA A N 1
ATOM 948 C CA . ALA A 1 116 ? 18.683 4.676 -26.589 1.00 63.22 116 ALA A CA 1
ATOM 949 C C . ALA A 1 116 ? 19.752 5.475 -27.338 1.00 63.22 116 ALA A C 1
ATOM 951 O O . ALA A 1 116 ? 20.685 4.821 -27.863 1.00 63.22 116 ALA A O 1
#

Secondary structure (DSSP, 8-state):
-HHHHHHHHHHHHHHHHHHHHHHHHHHHHHHHT-HHHHHHHHHHHHHHHHHHHHHHHHHHHHHHHHHHHHHHHHHHHHHHHHTS-SHHHHHHHHHHHHHHHTT-HHHHHHHHHH--

Solvent-accessible surface area (backbone atoms only — not comparable to full-atom values): 6170 Å² total; per-residue (Å²): 108,67,68,59,53,51,52,43,48,50,55,37,50,52,46,49,52,54,42,53,55,47,50,53,53,28,51,54,26,55,76,74,62,42,64,71,58,27,53,53,37,54,54,49,46,56,53,43,52,54,50,38,52,50,42,47,51,52,44,53,53,52,50,52,55,49,53,52,52,52,53,52,50,52,52,51,51,51,52,52,23,68,76,39,74,67,69,66,17,56,48,36,54,52,49,44,51,52,28,59,75,70,66,36,65,71,59,40,55,45,33,65,75,78,50,108

Radius of gyration: 24.52 Å; Cα contacts (8 Å, |Δi|>4): 74; chains: 1; bounding box: 55×20×65 Å

InterPro domains:
  IPR016616 Bardet-Biedl syndrome 2 protein [PTHR32465] (2-116)
  IPR055380 BBS2, hairpin domain [PF23353] (1-82)

pLDDT: mean 90.0, std 5.97, range [59.38, 96.0]